Protein AF-A0A520H870-F1 (afdb_monomer_lite)

Radius of gyration: 38.68 Å; chains: 1; bounding box: 51×56×113 Å

pLDDT: mean 85.58, std 14.15, range [45.88, 98.38]

Secondary structure (DSSP, 8-state):
-------------PPPPPPPPPPPHHHHHHHHHHHHHHHHHHHHHHHHHHHHHHHHHHHHHHHHHHHHHHHHHHHHSSPPP-----TT--

Sequence (90 aa):
MTHRSPEGRASRRRTPRRRQAGFTLIELMIVVAIVGILATIAYPSYRESVLKGRRAEARTALLELMQQQERYMTQRGAYLNFIADNPAAA

Structure (mmCIF, N/CA/C/O backbone):
data_AF-A0A520H870-F1
#
_entry.id   AF-A0A520H870-F1
#
loop_
_atom_site.group_PDB
_atom_site.id
_atom_site.type_symbol
_atom_site.label_atom_id
_atom_site.label_alt_id
_atom_site.label_comp_id
_atom_site.label_asym_id
_atom_site.label_entity_id
_atom_site.label_seq_id
_atom_site.pdbx_PDB_ins_code
_atom_site.Cartn_x
_atom_site.Cartn_y
_atom_site.Cartn_z
_atom_site.occupancy
_atom_site.B_iso_or_equiv
_atom_site.auth_seq_id
_atom_site.auth_comp_id
_atom_site.auth_asym_id
_atom_site.auth_atom_id
_atom_site.pdbx_PDB_model_num
ATOM 1 N N . MET A 1 1 ? -18.460 -48.315 79.567 1.00 46.97 1 MET A N 1
ATOM 2 C CA . MET A 1 1 ? -18.691 -48.991 78.278 1.00 46.97 1 MET A CA 1
ATOM 3 C C . MET A 1 1 ? -19.221 -47.956 77.303 1.00 46.97 1 MET A C 1
ATOM 5 O O . MET A 1 1 ? -20.268 -47.387 77.556 1.00 46.97 1 MET A O 1
ATOM 9 N N . THR A 1 2 ? -18.401 -47.668 76.291 1.00 55.84 2 THR A N 1
ATOM 10 C CA . THR A 1 2 ? -18.701 -47.034 74.992 1.00 55.84 2 THR A CA 1
ATOM 11 C C . THR A 1 2 ? -19.401 -45.662 74.981 1.00 55.84 2 THR A C 1
ATOM 13 O O . THR A 1 2 ? -20.585 -45.551 75.253 1.00 55.84 2 THR A O 1
ATOM 16 N N . HIS A 1 3 ? -18.675 -44.568 74.732 1.00 64.19 3 HIS A N 1
ATOM 17 C CA . HIS A 1 3 ? -18.202 -44.124 73.405 1.00 64.19 3 HIS A CA 1
ATOM 18 C C . HIS A 1 3 ? -19.282 -43.351 72.631 1.00 64.19 3 HIS A C 1
ATOM 20 O O . HIS A 1 3 ? -20.131 -43.956 71.983 1.00 64.19 3 HIS A O 1
ATOM 26 N N . ARG A 1 4 ? -19.151 -42.018 72.563 1.00 64.06 4 ARG A N 1
ATOM 27 C CA . ARG A 1 4 ? -19.281 -41.318 71.277 1.00 64.06 4 ARG A CA 1
ATOM 28 C C . ARG A 1 4 ? -18.585 -39.9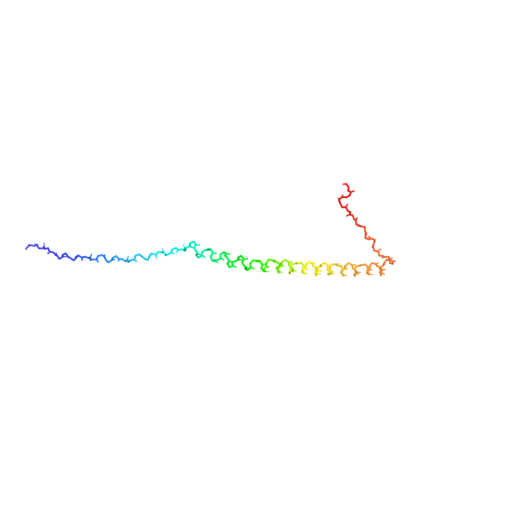59 71.271 1.00 64.06 4 ARG A C 1
ATOM 30 O O . ARG A 1 4 ? -18.881 -39.074 72.062 1.00 64.06 4 ARG A O 1
ATOM 37 N N . SER A 1 5 ? -17.635 -39.896 70.349 1.00 64.25 5 SER A N 1
ATOM 38 C CA . SER A 1 5 ? -16.756 -38.808 69.944 1.00 64.25 5 SER A CA 1
ATOM 39 C C . SER A 1 5 ? -17.513 -37.593 69.362 1.00 64.25 5 SER A C 1
ATOM 41 O O . SER A 1 5 ? -18.713 -37.684 69.099 1.00 64.25 5 SER A O 1
ATOM 43 N N . PRO A 1 6 ? -16.818 -36.459 69.148 1.00 70.31 6 PRO A N 1
ATOM 44 C CA . PRO A 1 6 ? -17.414 -35.158 68.873 1.00 70.31 6 PRO A CA 1
ATOM 45 C C . PRO A 1 6 ? -17.684 -34.952 67.376 1.00 70.31 6 PRO A C 1
ATOM 47 O O . PRO A 1 6 ? -16.837 -35.252 66.534 1.00 70.31 6 PRO A O 1
ATOM 50 N N . GLU A 1 7 ? -18.838 -34.380 67.027 1.00 67.12 7 GLU A N 1
ATOM 51 C CA . GLU A 1 7 ? -19.122 -33.974 65.648 1.00 67.12 7 GLU A CA 1
ATOM 52 C C . GLU A 1 7 ? -18.509 -32.601 65.350 1.00 67.12 7 GLU A C 1
ATOM 54 O O . GLU A 1 7 ? -19.134 -31.548 65.488 1.00 67.12 7 GLU A O 1
ATOM 59 N N . GLY A 1 8 ? -17.255 -32.622 64.901 1.00 67.38 8 GLY A N 1
ATOM 60 C CA . GLY A 1 8 ? -16.644 -31.499 64.203 1.00 67.38 8 GLY A CA 1
ATOM 61 C C . GLY A 1 8 ? -17.339 -31.277 62.860 1.00 67.38 8 GLY A C 1
ATOM 62 O O . GLY A 1 8 ? -17.013 -31.922 61.864 1.00 67.38 8 GLY A O 1
ATOM 63 N N . ARG A 1 9 ? -18.299 -30.347 62.813 1.00 71.00 9 ARG A N 1
ATOM 64 C CA . ARG A 1 9 ? -18.898 -29.878 61.555 1.00 71.00 9 ARG A CA 1
ATOM 65 C C . ARG A 1 9 ? -17.859 -29.073 60.780 1.00 71.00 9 ARG A C 1
ATOM 67 O O . ARG A 1 9 ? -17.690 -27.874 60.994 1.00 71.00 9 ARG A O 1
ATOM 74 N N . ALA A 1 10 ? -17.162 -29.743 59.868 1.00 69.44 10 ALA A N 1
ATOM 75 C CA . ALA A 1 10 ? -16.288 -29.108 58.894 1.00 69.44 10 ALA A CA 1
ATOM 76 C C . ALA A 1 10 ? -17.103 -28.130 58.027 1.00 69.44 10 ALA A C 1
ATOM 78 O O . ALA A 1 10 ? -17.818 -28.520 57.102 1.00 69.44 10 ALA A O 1
ATOM 79 N N . SER A 1 11 ? -17.008 -26.839 58.351 1.00 75.31 11 SER A N 1
ATOM 80 C CA . SER A 1 11 ? -17.590 -25.758 57.560 1.00 75.31 11 SER A CA 1
ATOM 81 C C . SER A 1 11 ? -16.838 -25.663 56.233 1.00 75.31 11 SER A C 1
ATOM 83 O O . SER A 1 11 ? -15.705 -25.185 56.151 1.00 75.31 11 SER A O 1
ATOM 85 N N . ARG A 1 12 ? -17.451 -26.207 55.181 1.00 76.88 12 ARG A N 1
ATOM 86 C CA . ARG A 1 12 ? -16.887 -26.278 53.832 1.00 76.88 12 ARG A CA 1
ATOM 87 C C . ARG A 1 12 ? -16.850 -24.867 53.237 1.00 76.88 12 ARG A C 1
ATOM 89 O O . ARG A 1 12 ? -17.838 -24.382 52.686 1.00 76.88 12 ARG A O 1
ATOM 96 N N . ARG A 1 13 ? -15.707 -24.194 53.375 1.00 75.44 13 ARG A N 1
ATOM 97 C CA . ARG A 1 13 ? -15.439 -22.861 52.817 1.00 75.44 13 ARG A CA 1
ATOM 98 C C . ARG A 1 13 ? -15.602 -22.914 51.290 1.00 75.44 13 ARG A C 1
ATOM 100 O O . ARG A 1 13 ? -14.782 -23.507 50.596 1.00 75.44 13 ARG A O 1
ATOM 107 N N . ARG A 1 14 ? -16.684 -22.335 50.759 1.00 74.88 14 ARG A N 1
ATOM 108 C CA . ARG A 1 14 ? -16.887 -22.195 49.309 1.00 74.88 14 ARG A CA 1
ATOM 109 C C . ARG A 1 14 ? -15.963 -21.090 48.802 1.00 74.88 14 ARG A C 1
ATOM 111 O O . ARG A 1 14 ? -16.102 -19.939 49.204 1.00 74.88 14 ARG A O 1
ATOM 118 N N . THR A 1 15 ? -15.015 -21.431 47.937 1.00 77.62 15 THR A N 1
ATOM 119 C CA . THR A 1 15 ? -14.205 -20.449 47.212 1.00 77.62 15 THR A CA 1
ATOM 120 C C . THR A 1 15 ? -15.092 -19.692 46.216 1.00 77.62 15 THR A C 1
ATOM 122 O O . THR A 1 15 ? -15.822 -20.323 45.446 1.00 77.62 15 THR A O 1
ATOM 125 N N . PRO A 1 16 ? -15.077 -18.347 46.211 1.00 75.56 16 PRO A N 1
ATOM 126 C CA . PRO A 1 16 ? -15.867 -17.577 45.261 1.00 75.56 16 PRO A CA 1
ATOM 127 C C . PRO A 1 16 ? -15.319 -17.785 43.842 1.00 75.56 16 PRO A C 1
ATOM 129 O O . PRO A 1 16 ? -14.142 -17.537 43.575 1.00 75.56 16 PRO A O 1
ATOM 132 N N . ARG A 1 17 ? -16.171 -18.239 42.911 1.00 78.19 17 ARG A N 1
ATOM 133 C CA . ARG A 1 17 ? -15.836 -18.254 41.479 1.00 78.19 17 ARG A CA 1
ATOM 134 C C . ARG A 1 17 ? -15.764 -16.807 40.999 1.00 78.19 17 ARG A C 1
ATOM 136 O O . ARG A 1 17 ? -16.753 -16.080 41.080 1.00 78.19 17 ARG A O 1
ATOM 143 N N . ARG A 1 18 ? -14.601 -16.396 40.489 1.00 79.75 18 ARG A N 1
ATOM 144 C CA . ARG A 1 18 ? -14.457 -15.123 39.776 1.00 79.75 18 ARG A CA 1
ATOM 145 C C . ARG A 1 18 ? -15.393 -15.146 38.564 1.00 79.75 18 ARG A C 1
ATOM 147 O O . ARG A 1 18 ? -15.330 -16.077 37.764 1.00 79.75 18 ARG A O 1
ATOM 154 N N . ARG A 1 19 ? -16.279 -14.154 38.453 1.00 79.50 19 ARG A N 1
ATOM 155 C CA . ARG A 1 19 ? -17.102 -13.963 37.254 1.00 79.50 19 ARG A CA 1
ATOM 156 C C . ARG A 1 19 ? -16.186 -13.488 36.128 1.00 79.50 19 ARG A C 1
ATOM 158 O O . ARG A 1 19 ? -15.443 -12.530 36.316 1.00 79.50 19 ARG A O 1
ATOM 165 N N . GLN A 1 20 ? -16.213 -14.177 34.993 1.00 79.00 20 GLN A N 1
ATOM 166 C CA . GLN A 1 20 ? -15.580 -13.695 33.769 1.00 79.00 20 GLN A CA 1
ATOM 167 C C . GLN A 1 20 ? -16.440 -12.547 33.229 1.00 79.00 20 GLN A C 1
ATOM 169 O O . GLN A 1 20 ? -17.639 -12.728 33.024 1.00 79.00 20 GLN A O 1
ATOM 174 N N . ALA A 1 21 ? -15.848 -11.364 33.074 1.00 78.94 21 ALA A N 1
ATOM 175 C CA . ALA A 1 21 ? -16.490 -10.240 32.402 1.00 78.94 21 ALA A CA 1
ATOM 176 C C . ALA A 1 21 ? -16.326 -10.413 30.883 1.00 78.94 21 ALA A C 1
ATOM 178 O O . ALA A 1 21 ? -15.230 -10.727 30.420 1.00 78.94 21 ALA A O 1
ATOM 179 N N . GLY A 1 22 ? -17.417 -10.258 30.131 1.00 83.12 22 GLY A N 1
ATOM 180 C CA . GLY A 1 22 ? -17.399 -10.210 28.666 1.00 83.12 22 GLY A CA 1
ATOM 181 C C . GLY A 1 22 ? -17.230 -8.777 28.156 1.00 83.12 22 GLY A C 1
ATOM 182 O O . GLY A 1 22 ? -17.467 -7.830 28.903 1.00 83.12 22 GLY A O 1
ATOM 183 N N . PHE A 1 23 ? -16.835 -8.632 26.891 1.00 85.44 23 PHE A N 1
ATOM 184 C CA . PHE A 1 23 ? -16.778 -7.337 26.208 1.00 85.44 23 PHE A CA 1
ATOM 185 C C . PHE A 1 23 ? -18.176 -6.888 25.771 1.00 85.44 23 PHE A C 1
ATOM 187 O O . PHE A 1 23 ? -19.080 -7.701 25.553 1.00 85.44 23 PHE A O 1
ATOM 194 N N . THR A 1 24 ? -18.353 -5.581 25.637 1.00 93.62 24 THR A N 1
ATOM 195 C CA . THR A 1 24 ? -19.611 -4.965 25.211 1.00 93.62 24 THR A CA 1
ATOM 196 C C . THR A 1 24 ? -19.630 -4.704 23.704 1.00 93.62 24 THR A C 1
ATOM 198 O O . THR A 1 24 ? -18.594 -4.546 23.059 1.00 93.62 24 THR A O 1
ATOM 201 N N . LEU A 1 25 ? -20.829 -4.596 23.122 1.00 94.94 25 LEU A N 1
ATOM 202 C CA . LEU A 1 25 ? -20.985 -4.205 21.716 1.00 94.94 25 LEU A CA 1
ATOM 203 C C . LEU A 1 25 ? -20.421 -2.798 21.453 1.00 94.94 25 LEU A C 1
ATOM 205 O O . LEU A 1 25 ? -19.836 -2.554 20.401 1.00 94.94 25 LEU A O 1
ATOM 209 N N . ILE A 1 26 ? -20.567 -1.884 22.417 1.00 95.75 26 ILE A N 1
ATOM 210 C CA . ILE A 1 26 ? -20.105 -0.500 22.279 1.00 95.75 26 ILE A CA 1
ATOM 211 C C . ILE A 1 26 ? -18.575 -0.408 22.218 1.00 95.75 26 ILE A C 1
ATOM 213 O O . ILE A 1 26 ? -18.054 0.352 21.404 1.00 95.75 26 ILE A O 1
ATOM 217 N N . GLU A 1 27 ? -17.848 -1.226 22.989 1.00 95.31 27 GLU A N 1
ATOM 218 C CA . GLU A 1 27 ? -16.384 -1.312 22.888 1.00 95.31 27 GLU A CA 1
ATOM 219 C C . GLU A 1 27 ? -15.953 -1.733 21.483 1.00 95.31 27 GLU A C 1
ATOM 221 O O . GLU A 1 27 ? -15.070 -1.109 20.894 1.00 95.31 27 GLU A O 1
ATOM 226 N N . LEU A 1 28 ? -16.624 -2.732 20.900 1.00 95.56 28 LEU A N 1
ATOM 227 C CA . LEU A 1 28 ? -16.332 -3.166 19.536 1.00 95.56 28 LEU A CA 1
ATOM 228 C C . LEU A 1 28 ? -16.614 -2.059 18.509 1.00 95.56 28 LEU A C 1
ATOM 230 O O . LEU A 1 28 ? -15.814 -1.859 17.596 1.00 95.56 28 LEU A O 1
ATOM 234 N N . MET A 1 29 ? -17.711 -1.310 18.661 1.00 97.38 29 MET A N 1
ATOM 235 C CA . MET A 1 29 ? -18.029 -0.205 17.749 1.00 97.38 29 MET A CA 1
ATOM 236 C C . MET A 1 29 ? -16.954 0.884 17.761 1.00 97.38 29 MET A C 1
ATOM 238 O O . MET A 1 29 ? -16.571 1.371 16.698 1.00 97.38 29 MET A O 1
ATOM 242 N N . ILE A 1 30 ? -16.431 1.232 18.939 1.00 97.12 30 ILE A N 1
ATOM 243 C CA . ILE A 1 30 ? -15.353 2.221 19.065 1.00 97.12 30 ILE A CA 1
ATOM 244 C C . ILE A 1 30 ? -14.077 1.703 18.391 1.00 97.12 30 ILE A C 1
ATOM 246 O O . ILE A 1 30 ? -13.445 2.436 17.630 1.00 97.12 30 ILE A O 1
ATOM 250 N N . VAL A 1 31 ? -13.723 0.432 18.604 1.00 97.31 31 VAL A N 1
ATOM 251 C CA . VAL A 1 31 ? -12.551 -0.185 17.963 1.00 97.31 31 VAL A CA 1
ATOM 252 C C . VAL A 1 31 ? -12.670 -0.139 16.439 1.00 97.31 31 VAL A C 1
ATOM 254 O O . VAL A 1 31 ? -11.740 0.304 15.764 1.00 97.31 31 VAL A O 1
ATOM 257 N N . VAL A 1 32 ? -13.818 -0.536 15.886 1.00 97.56 32 VAL A N 1
ATOM 258 C CA . VAL A 1 32 ? -14.046 -0.516 14.432 1.00 97.56 32 VAL A CA 1
ATOM 259 C C . VAL A 1 32 ? -14.020 0.912 13.885 1.00 97.56 32 VAL A C 1
ATOM 261 O O . VAL A 1 32 ? -13.437 1.139 12.825 1.00 97.56 32 VAL A O 1
ATOM 264 N N . ALA A 1 33 ? -14.576 1.885 14.612 1.00 97.88 33 ALA A N 1
ATOM 265 C CA . ALA A 1 33 ? -14.521 3.291 14.218 1.00 97.88 33 ALA A CA 1
ATOM 266 C C . ALA A 1 33 ? -13.072 3.803 14.124 1.00 97.88 33 ALA A C 1
ATOM 268 O O . ALA A 1 33 ? -12.701 4.415 13.122 1.00 97.88 33 ALA A O 1
ATOM 269 N N . ILE A 1 34 ? -12.227 3.493 15.115 1.00 98.25 34 ILE A N 1
ATOM 270 C CA . ILE A 1 34 ? -10.802 3.864 15.106 1.00 98.25 34 ILE A CA 1
ATOM 271 C C . ILE A 1 34 ? -10.078 3.197 13.930 1.00 98.25 34 ILE A C 1
ATOM 273 O O . ILE A 1 34 ? -9.364 3.870 13.184 1.00 98.25 34 ILE A O 1
ATOM 277 N N . VAL A 1 35 ? -10.290 1.894 13.719 1.00 98.38 35 VAL A N 1
ATOM 278 C CA . VAL A 1 35 ? -9.683 1.157 12.598 1.00 98.38 35 VAL A CA 1
ATOM 279 C C . VAL A 1 35 ? -10.112 1.748 11.252 1.00 98.38 35 VAL A C 1
ATOM 281 O O . VAL A 1 35 ? -9.269 1.906 10.372 1.00 98.38 35 VAL A O 1
ATOM 284 N N . GLY A 1 36 ? -11.381 2.137 11.092 1.00 98.00 36 GLY A N 1
ATOM 285 C CA . GLY A 1 36 ? -11.887 2.770 9.870 1.00 98.00 36 GLY A CA 1
ATOM 286 C C . GLY A 1 36 ? -11.215 4.113 9.557 1.00 98.00 36 GLY A C 1
ATOM 287 O O . GLY A 1 36 ? -10.819 4.362 8.413 1.00 98.00 36 GLY A O 1
ATOM 288 N N . ILE A 1 37 ? -11.013 4.956 10.576 1.00 98.00 37 ILE A N 1
ATOM 289 C CA . ILE A 1 37 ? -10.299 6.236 10.430 1.00 98.00 37 ILE A CA 1
ATOM 290 C C . ILE A 1 37 ? -8.851 5.986 9.992 1.00 98.00 37 ILE A C 1
ATOM 292 O O . ILE A 1 37 ? -8.386 6.573 9.012 1.00 98.00 37 ILE A O 1
ATOM 296 N N . LEU A 1 38 ? -8.150 5.072 10.670 1.00 98.31 38 LEU A N 1
ATOM 297 C CA . LEU A 1 38 ? -6.762 4.737 10.340 1.00 98.31 38 LEU A CA 1
ATOM 298 C C . LEU A 1 38 ? -6.635 4.133 8.936 1.00 98.31 38 LEU A C 1
ATOM 300 O O . LEU A 1 38 ? -5.727 4.505 8.191 1.00 98.31 38 LEU A O 1
ATOM 304 N N . ALA A 1 39 ? -7.559 3.251 8.542 1.00 97.94 39 ALA A N 1
ATOM 305 C CA . ALA A 1 39 ? -7.555 2.601 7.234 1.00 97.94 39 ALA A CA 1
ATOM 306 C C . ALA A 1 39 ? -7.658 3.608 6.078 1.00 97.94 39 ALA A C 1
ATOM 308 O O . ALA A 1 39 ? -6.990 3.434 5.058 1.00 97.94 39 ALA A O 1
ATOM 309 N N . THR A 1 40 ? -8.423 4.689 6.258 1.00 97.88 40 THR A N 1
ATOM 310 C CA . THR A 1 40 ? -8.600 5.739 5.239 1.00 97.88 40 THR A CA 1
ATOM 311 C C . THR A 1 40 ? -7.282 6.443 4.894 1.00 97.88 40 THR A C 1
ATOM 313 O O . THR A 1 40 ? -7.061 6.808 3.742 1.00 97.88 40 THR A O 1
ATOM 316 N N . ILE A 1 41 ? -6.373 6.588 5.863 1.00 97.44 41 ILE A N 1
ATOM 317 C CA . ILE A 1 41 ? -5.056 7.216 5.668 1.00 97.44 41 ILE A CA 1
ATOM 318 C C . ILE A 1 41 ? -4.012 6.163 5.266 1.00 97.44 41 ILE A C 1
ATOM 320 O O . ILE A 1 41 ? -3.200 6.380 4.361 1.00 97.44 41 ILE A O 1
ATOM 324 N N . ALA A 1 42 ? -4.040 5.001 5.919 1.00 97.69 42 ALA A N 1
ATOM 325 C CA . ALA A 1 42 ? -3.056 3.944 5.723 1.00 97.69 42 ALA A CA 1
ATOM 326 C C . ALA A 1 42 ? -3.148 3.307 4.329 1.00 97.69 42 ALA A C 1
ATOM 328 O O . ALA A 1 42 ? -2.119 3.057 3.701 1.00 97.69 42 ALA A O 1
ATOM 329 N N . TYR A 1 43 ? -4.360 3.080 3.815 1.00 97.88 43 TYR A N 1
ATOM 330 C CA . TYR A 1 43 ? -4.568 2.406 2.534 1.00 97.88 43 TYR A CA 1
ATOM 331 C C . TYR A 1 43 ? -3.963 3.149 1.326 1.00 97.88 43 TYR A C 1
ATOM 333 O O . TYR A 1 43 ? -3.151 2.543 0.616 1.00 97.88 43 TYR A O 1
ATOM 341 N N . PRO A 1 44 ? -4.275 4.436 1.061 1.00 97.38 44 PRO A N 1
ATOM 342 C CA . PRO A 1 44 ? -3.660 5.157 -0.055 1.00 97.38 44 PRO A CA 1
ATOM 343 C C . PRO A 1 44 ? -2.140 5.300 0.117 1.00 97.38 44 PRO A C 1
ATOM 345 O O . PRO A 1 44 ? -1.404 5.147 -0.857 1.00 97.38 44 PRO A O 1
ATOM 348 N N . SER A 1 45 ? -1.656 5.513 1.347 1.00 98.06 45 SER A N 1
ATOM 349 C CA . SER A 1 45 ? -0.219 5.619 1.640 1.00 98.06 45 SER A CA 1
ATOM 350 C C . SER A 1 45 ? 0.536 4.317 1.337 1.00 98.06 45 SER A C 1
ATOM 352 O O . SER A 1 45 ? 1.586 4.325 0.682 1.00 98.06 45 SER A O 1
ATOM 354 N N . TYR A 1 46 ? -0.033 3.175 1.730 1.00 98.00 46 TYR A N 1
ATOM 355 C CA . TYR A 1 46 ? 0.512 1.860 1.402 1.00 98.00 46 TYR A CA 1
ATOM 356 C C . TYR A 1 46 ? 0.543 1.626 -0.113 1.00 98.00 46 TYR A C 1
ATOM 358 O O . TYR A 1 46 ? 1.571 1.217 -0.656 1.00 98.00 46 TYR A O 1
ATOM 366 N N . ARG A 1 47 ? -0.547 1.951 -0.821 1.00 98.12 47 ARG A N 1
ATOM 367 C CA . ARG A 1 47 ? -0.609 1.817 -2.285 1.00 98.12 47 ARG A CA 1
ATOM 368 C C . ARG A 1 47 ? 0.451 2.650 -2.998 1.00 98.12 47 ARG A C 1
ATOM 370 O O . ARG A 1 47 ? 1.104 2.136 -3.904 1.00 98.12 47 ARG A O 1
ATOM 377 N N . GLU A 1 48 ? 0.640 3.901 -2.589 1.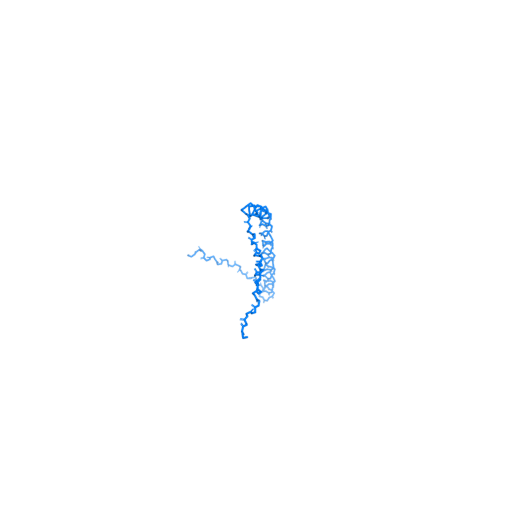00 97.81 48 GLU A N 1
ATOM 378 C CA . GLU A 1 48 ? 1.674 4.764 -3.165 1.00 97.81 48 GLU A CA 1
ATOM 379 C C . GLU A 1 48 ? 3.081 4.220 -2.876 1.00 97.81 48 GLU A C 1
ATOM 381 O O . GLU A 1 48 ? 3.947 4.249 -3.747 1.00 97.81 48 GLU A O 1
ATOM 386 N N . SER A 1 49 ? 3.307 3.657 -1.687 1.00 97.81 49 SER A N 1
ATOM 387 C CA . SER A 1 49 ? 4.592 3.040 -1.327 1.00 97.81 49 SER A CA 1
ATOM 388 C C . SER A 1 49 ? 4.914 1.835 -2.215 1.00 97.81 49 SER A C 1
ATOM 390 O O . SER A 1 49 ? 6.017 1.739 -2.757 1.00 97.81 49 SER A O 1
ATOM 392 N N . VAL A 1 50 ? 3.933 0.960 -2.452 1.00 98.25 50 VAL A N 1
ATOM 393 C CA . VAL A 1 50 ? 4.077 -0.171 -3.383 1.00 98.25 50 VAL A CA 1
ATOM 394 C C . VAL A 1 50 ? 4.320 0.322 -4.811 1.00 98.25 50 VAL A C 1
ATOM 396 O O . VAL A 1 50 ? 5.183 -0.204 -5.513 1.00 98.25 50 VAL A O 1
ATOM 399 N N . LEU A 1 51 ? 3.595 1.354 -5.253 1.00 98.06 51 LEU A N 1
ATOM 400 C CA . LEU A 1 51 ? 3.758 1.914 -6.594 1.00 98.06 51 LEU A CA 1
ATOM 401 C C . LEU A 1 51 ? 5.148 2.533 -6.794 1.00 98.06 51 LEU A C 1
ATOM 403 O O . LEU A 1 51 ? 5.748 2.359 -7.855 1.00 98.06 51 LEU A O 1
ATOM 407 N N . LYS A 1 52 ? 5.684 3.214 -5.777 1.00 97.62 52 LYS A N 1
ATOM 408 C CA . LYS A 1 52 ? 7.065 3.718 -5.774 1.00 97.62 52 LYS A CA 1
ATOM 409 C C . LYS A 1 52 ? 8.081 2.584 -5.900 1.00 97.62 52 LYS A C 1
ATOM 411 O O . LYS A 1 52 ? 8.993 2.715 -6.713 1.00 97.62 52 LYS A O 1
ATOM 416 N N . GLY A 1 53 ? 7.890 1.478 -5.176 1.00 97.75 53 GLY A N 1
ATOM 417 C CA . GLY A 1 53 ? 8.723 0.276 -5.302 1.00 97.75 53 GLY A CA 1
ATOM 418 C C . GLY A 1 53 ? 8.727 -0.277 -6.728 1.00 97.75 53 GLY A C 1
ATOM 419 O O . GLY A 1 53 ? 9.779 -0.358 -7.356 1.00 97.75 53 GLY A O 1
ATOM 420 N N . ARG A 1 54 ? 7.540 -0.503 -7.305 1.00 97.38 54 ARG A N 1
ATOM 421 C CA . ARG A 1 54 ? 7.398 -0.978 -8.696 1.00 97.38 54 ARG A CA 1
ATOM 422 C C . ARG A 1 54 ? 8.038 -0.039 -9.720 1.00 97.38 54 ARG A C 1
ATOM 424 O O . ARG A 1 54 ? 8.637 -0.489 -10.689 1.00 97.38 54 ARG A O 1
ATOM 431 N N . ARG A 1 55 ? 7.920 1.279 -9.524 1.00 97.75 55 ARG A N 1
ATOM 432 C CA . ARG A 1 55 ? 8.580 2.272 -10.390 1.00 97.75 55 ARG A CA 1
ATOM 433 C C . ARG A 1 55 ? 10.101 2.216 -10.260 1.00 97.75 55 ARG A C 1
ATOM 435 O O . ARG A 1 55 ? 10.784 2.413 -11.259 1.00 97.75 55 ARG A O 1
ATOM 442 N N . ALA A 1 56 ? 10.631 1.986 -9.060 1.00 97.75 56 ALA A N 1
ATOM 443 C CA . ALA A 1 56 ? 12.066 1.823 -8.852 1.00 97.75 56 ALA A CA 1
ATOM 444 C C . ALA A 1 56 ? 12.580 0.555 -9.549 1.00 97.75 56 ALA A C 1
ATOM 446 O O . ALA A 1 56 ? 13.540 0.639 -10.307 1.00 97.75 56 ALA A O 1
ATOM 447 N N . GLU A 1 57 ? 11.884 -0.572 -9.388 1.00 97.19 57 GLU A N 1
ATOM 448 C CA . GLU A 1 57 ? 12.190 -1.827 -10.089 1.00 97.19 57 GLU A CA 1
ATOM 449 C C . GLU A 1 57 ? 12.167 -1.651 -11.613 1.00 97.19 57 GLU A C 1
ATOM 451 O O . GLU A 1 57 ? 13.119 -2.026 -12.293 1.00 97.19 57 GLU A O 1
ATOM 456 N N . ALA A 1 58 ? 11.130 -1.001 -12.154 1.00 97.12 58 ALA A N 1
ATOM 457 C CA . ALA A 1 58 ? 11.035 -0.725 -13.586 1.00 97.12 58 ALA A CA 1
ATOM 458 C C . ALA A 1 58 ? 12.195 0.147 -14.095 1.00 97.12 58 ALA A C 1
ATOM 460 O O . ALA A 1 58 ? 12.724 -0.100 -15.175 1.00 97.12 58 ALA A O 1
ATOM 461 N N . ARG A 1 59 ? 12.621 1.156 -13.321 1.00 97.69 59 ARG A N 1
ATOM 462 C CA . ARG A 1 59 ? 13.789 1.982 -13.671 1.00 97.69 59 ARG A CA 1
ATOM 463 C C . ARG A 1 59 ? 15.067 1.153 -13.708 1.00 97.69 59 ARG A C 1
ATOM 465 O O . ARG A 1 59 ? 15.832 1.299 -14.654 1.00 97.69 59 ARG A O 1
ATOM 472 N N . THR A 1 60 ? 15.280 0.283 -12.724 1.00 97.62 60 THR A N 1
ATOM 473 C CA . THR A 1 60 ? 16.435 -0.624 -12.704 1.00 97.62 60 THR A CA 1
ATOM 474 C C . THR A 1 60 ? 16.432 -1.545 -13.922 1.00 97.62 60 THR A C 1
ATOM 476 O O . THR A 1 60 ? 17.430 -1.602 -14.633 1.00 97.62 60 THR A O 1
ATOM 479 N N . ALA A 1 61 ? 15.293 -2.167 -14.234 1.00 96.12 61 ALA A N 1
ATOM 480 C CA . ALA A 1 61 ? 15.159 -3.038 -15.401 1.00 96.12 61 ALA A CA 1
ATOM 481 C C . ALA A 1 61 ? 15.459 -2.304 -16.722 1.00 96.12 61 ALA A C 1
ATOM 483 O O . ALA A 1 61 ? 16.125 -2.846 -17.604 1.00 96.12 61 ALA A O 1
ATOM 484 N N . LEU A 1 62 ? 15.013 -1.050 -16.861 1.00 95.62 62 LEU A N 1
ATOM 485 C CA . LEU A 1 62 ? 15.326 -0.234 -18.037 1.00 95.62 62 LEU A CA 1
ATOM 486 C C . LEU A 1 62 ? 16.821 0.099 -18.135 1.00 95.62 62 LEU A C 1
ATOM 488 O O . LEU A 1 62 ? 17.378 0.030 -19.227 1.00 95.62 62 LEU A O 1
ATOM 492 N N . LEU A 1 63 ? 17.480 0.429 -17.021 1.00 96.81 63 LEU A N 1
ATOM 493 C CA . LEU A 1 63 ? 18.924 0.695 -17.007 1.00 96.81 63 LEU A CA 1
ATOM 494 C C . LEU A 1 63 ? 19.739 -0.550 -17.377 1.00 96.81 63 LEU A C 1
ATOM 496 O O . LEU A 1 63 ? 20.695 -0.457 -18.146 1.00 96.81 63 LEU A O 1
ATOM 500 N N . GLU A 1 64 ? 19.340 -1.718 -16.876 1.00 95.62 64 GLU A N 1
ATOM 501 C CA . GLU A 1 64 ? 19.951 -2.995 -17.249 1.00 95.62 64 GLU A CA 1
ATOM 502 C C . GLU A 1 64 ? 19.793 -3.272 -18.747 1.00 95.62 64 GLU A C 1
ATOM 504 O O . GLU A 1 64 ? 20.767 -3.629 -19.415 1.00 95.62 64 GLU A O 1
ATOM 509 N N . LEU A 1 65 ? 18.596 -3.043 -19.298 1.00 93.81 65 LEU A N 1
ATOM 510 C CA . LEU A 1 65 ? 18.342 -3.187 -20.729 1.00 93.81 65 LEU A CA 1
ATOM 511 C C . LEU A 1 65 ? 19.211 -2.232 -21.560 1.00 93.81 65 LEU A C 1
ATOM 513 O O . LEU A 1 65 ? 19.800 -2.654 -22.554 1.00 93.81 65 LEU A O 1
ATOM 517 N N . MET A 1 66 ? 19.341 -0.965 -21.151 1.00 93.19 66 MET A N 1
ATOM 518 C CA . MET A 1 66 ? 20.222 -0.000 -21.824 1.00 93.19 66 MET A CA 1
ATOM 519 C C . MET A 1 66 ? 21.676 -0.485 -21.830 1.00 93.19 66 MET A C 1
ATOM 521 O O . MET A 1 66 ? 22.321 -0.488 -22.878 1.00 93.19 66 MET A O 1
ATOM 525 N N . GLN A 1 67 ? 22.172 -0.985 -20.697 1.00 94.56 67 GLN A N 1
ATOM 526 C CA . GLN A 1 67 ? 23.531 -1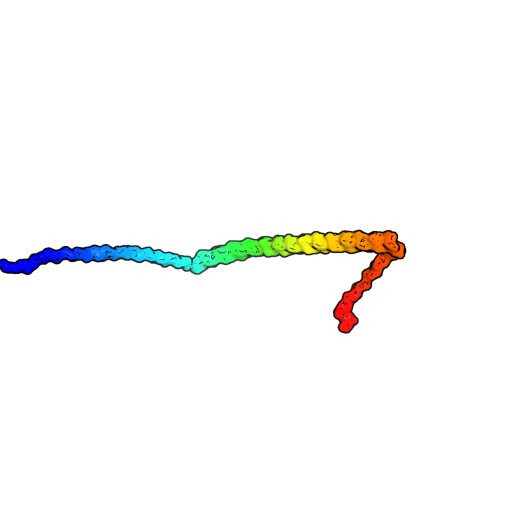.516 -20.607 1.00 94.56 67 GLN A CA 1
ATOM 527 C C . GLN A 1 67 ? 23.732 -2.749 -21.503 1.00 94.56 67 GLN A C 1
ATOM 529 O O . GLN A 1 67 ? 24.780 -2.907 -22.133 1.00 94.56 67 GLN A O 1
ATOM 534 N N . GLN A 1 68 ? 22.741 -3.640 -21.576 1.00 91.38 68 GLN A N 1
ATOM 535 C CA . GLN A 1 68 ? 22.782 -4.789 -22.484 1.00 91.38 68 GLN A CA 1
ATOM 536 C C . GLN A 1 68 ? 22.836 -4.345 -23.950 1.00 91.38 68 GLN A C 1
ATOM 538 O O . GLN A 1 68 ? 23.626 -4.889 -24.724 1.00 91.38 68 GLN A O 1
ATOM 543 N N . GLN A 1 69 ? 22.057 -3.327 -24.314 1.00 91.50 69 GLN A N 1
ATOM 544 C CA . GLN A 1 69 ? 22.036 -2.759 -25.660 1.00 91.50 69 GLN A CA 1
ATOM 545 C C . GLN A 1 69 ? 23.382 -2.123 -26.037 1.00 91.50 69 GLN A C 1
ATOM 547 O O . GLN A 1 69 ? 23.886 -2.376 -27.130 1.00 91.50 69 GLN A O 1
ATOM 552 N N . GLU A 1 70 ? 24.016 -1.373 -25.134 1.00 91.88 70 GLU A N 1
ATOM 553 C CA . GLU A 1 70 ? 25.359 -0.807 -25.353 1.00 91.88 70 GLU A CA 1
ATOM 554 C C . GLU A 1 70 ? 26.430 -1.892 -25.542 1.00 91.88 70 GLU A C 1
ATOM 556 O O . GLU A 1 70 ? 27.286 -1.793 -26.429 1.00 91.88 70 GLU A O 1
ATOM 561 N N . ARG A 1 71 ? 26.365 -2.972 -24.750 1.00 90.94 71 ARG A N 1
ATOM 562 C CA . ARG A 1 71 ? 27.254 -4.134 -24.921 1.00 90.94 71 ARG A CA 1
ATOM 563 C C . ARG A 1 71 ? 27.051 -4.788 -26.284 1.00 90.94 71 ARG A C 1
ATOM 565 O O . ARG A 1 71 ? 28.032 -5.112 -26.949 1.00 90.94 71 ARG A O 1
ATOM 572 N N . TYR A 1 72 ? 25.799 -4.963 -26.703 1.00 89.00 72 TYR A N 1
ATOM 573 C CA . TYR A 1 72 ? 25.463 -5.560 -27.993 1.00 89.00 72 TYR A CA 1
ATOM 574 C C . TYR A 1 72 ? 25.958 -4.691 -29.160 1.00 89.00 72 TYR A C 1
ATOM 576 O O . TYR A 1 72 ? 26.591 -5.210 -30.080 1.00 89.00 72 TYR A O 1
ATOM 584 N N . MET A 1 73 ? 25.798 -3.368 -29.063 1.00 89.88 73 MET A N 1
ATOM 585 C CA . MET A 1 73 ? 26.378 -2.411 -30.010 1.00 89.88 73 MET A CA 1
ATOM 586 C C . MET A 1 73 ? 27.895 -2.516 -30.102 1.00 89.88 73 MET A C 1
ATOM 588 O O . MET A 1 73 ? 28.438 -2.606 -31.199 1.00 89.88 73 MET A O 1
ATOM 592 N N . THR A 1 74 ? 28.581 -2.560 -28.961 1.00 92.56 74 THR A N 1
ATOM 593 C CA . THR A 1 74 ? 30.047 -2.671 -28.924 1.00 92.56 74 THR A CA 1
ATOM 594 C C . THR A 1 74 ? 30.533 -3.979 -29.561 1.00 92.56 74 THR A C 1
ATOM 596 O O . THR A 1 74 ? 31.589 -4.008 -30.185 1.00 92.56 74 THR A O 1
ATOM 599 N N . GLN A 1 75 ? 29.763 -5.065 -29.433 1.00 90.50 75 GLN A N 1
ATOM 600 C CA . GLN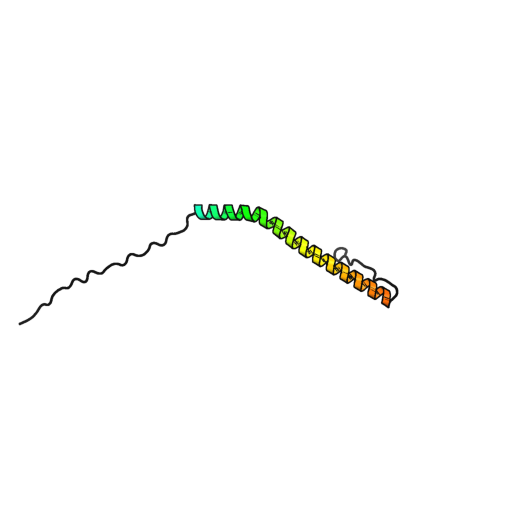 A 1 75 ? 30.133 -6.386 -29.952 1.00 90.50 75 GLN A CA 1
ATOM 601 C C . GLN A 1 75 ? 29.757 -6.606 -31.424 1.00 90.50 75 GLN A C 1
ATOM 603 O O . GLN A 1 75 ? 30.450 -7.346 -32.119 1.00 90.50 75 GLN A O 1
ATOM 608 N N . ARG A 1 76 ? 28.639 -6.037 -31.893 1.00 83.31 76 ARG A N 1
ATOM 609 C CA . ARG A 1 76 ? 28.039 -6.366 -33.202 1.00 83.31 76 ARG A CA 1
ATOM 610 C C . ARG A 1 76 ? 27.79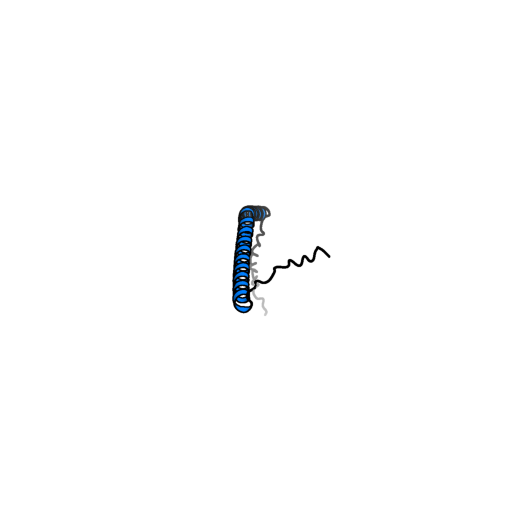2 -5.164 -34.114 1.00 83.31 76 ARG A C 1
ATOM 612 O O . ARG A 1 76 ? 27.402 -5.365 -35.259 1.00 83.31 76 ARG A O 1
ATOM 619 N N . GLY A 1 77 ? 28.004 -3.939 -33.637 1.00 86.62 77 GLY A N 1
ATOM 620 C CA . GLY A 1 77 ? 27.796 -2.709 -34.411 1.00 86.62 77 GLY A CA 1
ATOM 621 C C . GLY A 1 77 ? 26.327 -2.373 -34.703 1.00 86.62 77 GLY A C 1
ATOM 622 O O . GLY A 1 77 ? 26.058 -1.531 -35.555 1.00 86.62 77 GLY A O 1
ATOM 623 N N . ALA A 1 78 ? 25.376 -3.026 -34.030 1.00 80.94 78 ALA A N 1
ATOM 624 C CA . ALA A 1 78 ? 23.938 -2.774 -34.153 1.00 80.94 78 ALA A CA 1
ATOM 625 C C . ALA A 1 78 ? 23.247 -2.913 -32.783 1.00 80.94 78 ALA A C 1
ATOM 627 O O . ALA A 1 78 ? 23.799 -3.562 -31.904 1.00 80.94 78 ALA A O 1
ATOM 628 N N . TYR A 1 79 ? 22.057 -2.326 -32.598 1.00 81.62 79 TYR A N 1
ATOM 629 C CA . TYR A 1 79 ? 21.199 -2.494 -31.410 1.00 81.62 79 TYR A CA 1
ATOM 630 C C . TYR A 1 79 ? 20.184 -3.608 -31.699 1.00 81.62 79 TYR A C 1
ATOM 632 O O . TYR A 1 79 ? 19.856 -3.853 -32.862 1.00 81.62 79 TYR A O 1
ATOM 640 N N . LEU A 1 80 ? 19.653 -4.272 -30.666 1.00 79.88 80 LEU A N 1
ATOM 641 C CA . LEU A 1 80 ? 18.521 -5.182 -30.864 1.00 79.88 80 LEU A CA 1
ATOM 642 C C . LEU A 1 80 ? 17.246 -4.384 -31.142 1.00 79.88 80 LEU A C 1
ATOM 644 O O . LEU A 1 80 ? 16.944 -3.420 -30.436 1.00 79.88 80 LEU A O 1
ATOM 648 N N . ASN A 1 81 ? 16.488 -4.823 -32.144 1.00 79.38 81 ASN A N 1
ATOM 649 C CA . ASN A 1 81 ? 15.168 -4.281 -32.435 1.00 79.38 81 ASN A CA 1
ATOM 650 C C . ASN A 1 81 ? 14.184 -4.765 -31.368 1.00 79.38 81 ASN A C 1
ATOM 652 O O . ASN A 1 81 ? 14.047 -5.968 -31.148 1.00 79.38 81 ASN A O 1
ATOM 656 N N . PHE A 1 82 ? 13.483 -3.836 -30.720 1.00 75.31 82 PHE A N 1
ATOM 657 C CA . PHE A 1 82 ? 12.409 -4.183 -29.799 1.00 75.31 82 PHE A CA 1
ATOM 658 C C . PHE A 1 82 ? 11.154 -4.516 -30.608 1.00 75.31 82 PHE A C 1
ATOM 660 O O . PHE A 1 82 ? 10.433 -3.621 -31.049 1.00 75.31 82 PHE A O 1
ATOM 667 N N . ILE A 1 83 ? 10.918 -5.804 -30.847 1.00 74.19 83 ILE A N 1
ATOM 668 C CA . ILE A 1 83 ? 9.654 -6.279 -31.407 1.00 74.19 83 ILE A CA 1
ATOM 669 C C . ILE A 1 83 ? 8.738 -6.537 -30.216 1.00 74.19 83 ILE A C 1
ATOM 671 O O . ILE A 1 83 ? 9.001 -7.414 -29.395 1.00 74.19 83 ILE A O 1
ATOM 675 N N . ALA A 1 84 ? 7.690 -5.727 -30.084 1.00 63.41 84 ALA A N 1
ATOM 676 C CA . ALA A 1 84 ? 6.626 -6.016 -29.141 1.00 63.41 84 ALA A CA 1
ATOM 677 C C . ALA A 1 84 ? 5.802 -7.172 -29.716 1.00 63.41 84 ALA A C 1
ATOM 679 O O . ALA A 1 84 ? 4.883 -6.944 -30.503 1.00 63.41 84 ALA A O 1
ATOM 680 N N . ASP A 1 85 ? 6.134 -8.404 -29.338 1.00 62.22 85 ASP A N 1
ATOM 681 C CA . ASP A 1 85 ? 5.212 -9.519 -29.524 1.00 62.22 85 ASP A CA 1
ATOM 682 C C . ASP A 1 85 ? 3.981 -9.222 -28.664 1.00 62.22 85 ASP A C 1
ATOM 684 O O . ASP A 1 85 ? 4.022 -9.296 -27.436 1.00 62.22 85 ASP A O 1
ATOM 688 N N . ASN A 1 86 ? 2.901 -8.778 -29.309 1.00 61.56 86 ASN A N 1
ATOM 689 C CA . ASN A 1 86 ? 1.615 -8.553 -28.668 1.00 61.56 86 ASN A CA 1
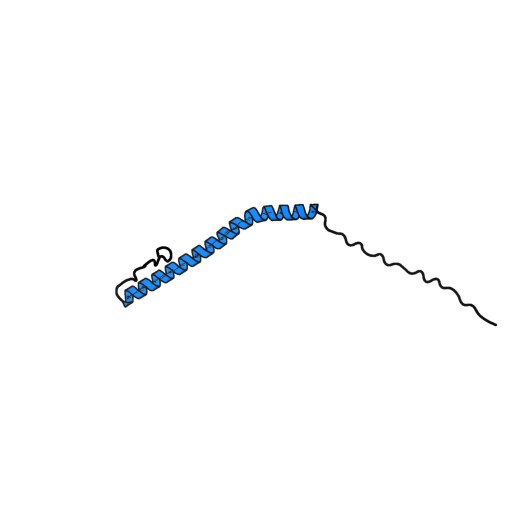ATOM 690 C C . ASN A 1 86 ? 0.831 -9.876 -28.681 1.00 61.56 86 ASN A C 1
ATOM 692 O O . ASN A 1 86 ? 0.244 -10.207 -29.713 1.00 61.56 86 ASN A O 1
ATOM 696 N N . PRO A 1 87 ? 0.760 -10.627 -27.566 1.00 57.91 87 PRO A N 1
ATOM 697 C CA . PRO A 1 87 ? 0.039 -11.898 -27.531 1.00 57.91 87 PRO A CA 1
ATOM 698 C C . PRO A 1 87 ? -1.487 -11.738 -27.654 1.00 57.91 87 PRO A C 1
ATOM 700 O O . PRO A 1 87 ? -2.182 -12.740 -27.755 1.00 57.91 87 PRO A O 1
ATOM 703 N N . ALA A 1 88 ? -2.021 -10.509 -27.634 1.00 59.34 88 ALA A N 1
ATOM 704 C CA . ALA A 1 88 ? -3.450 -10.226 -27.795 1.00 59.34 88 ALA A CA 1
ATOM 705 C C . ALA A 1 88 ? -3.861 -9.886 -29.243 1.00 59.34 88 ALA A C 1
ATOM 707 O O . ALA A 1 88 ? -5.018 -9.544 -29.476 1.00 59.34 88 ALA A O 1
ATOM 708 N N . ALA A 1 89 ? -2.930 -9.928 -30.204 1.00 53.59 89 ALA A N 1
ATOM 709 C CA . ALA A 1 89 ? -3.188 -9.631 -31.617 1.00 53.59 89 ALA A CA 1
ATOM 710 C C . ALA A 1 89 ? -3.258 -10.885 -32.519 1.00 53.59 89 ALA A C 1
ATOM 712 O O . ALA A 1 89 ? -3.177 -10.746 -33.739 1.00 53.59 89 ALA A O 1
ATOM 713 N N . ALA A 1 90 ? -3.395 -12.081 -31.932 1.00 45.88 90 ALA A N 1
ATOM 714 C CA . ALA A 1 90 ? -3.546 -13.360 -32.632 1.00 45.88 90 ALA A CA 1
ATOM 715 C C . ALA A 1 90 ? -4.948 -13.951 -32.432 1.00 45.88 90 ALA A C 1
ATOM 717 O O . ALA A 1 90 ? -5.459 -13.866 -31.291 1.00 45.88 90 ALA A O 1
#

Foldseek 3Di:
DDDDDDDPPPPPDDDDDDDDDDDDPVVVVVVVVVVVVVCVVVVVVVVVVVVVVVVVVVVVVVVVLVVVQVVCCVVPVHGDDDDPPDVVPD